Protein AF-K1Z6D5-F1 (afdb_monomer)

Organism: NCBI:txid1234023

Mean predicted aligned error: 10.54 Å

Foldseek 3Di:
DPVVVLVVLVVVLVVLVLVLQLLVQLVVVQVVVLVVLCVVLVVLVVVCVPPVNDPVSNVVSVVSVVVSVVSVVLQVVCVVVSVVLNVLSVVLSVVSVVCSVVPDDDPVVVVVSVVSVVVSVPPDHRDTDPVSSVVSSVVSVVVVVVVQVVDDPVD

Nearest PDB structures (foldseek):
  8i7o-assembly1_A3  TM=2.778E-01  e=1.137E+00  Mus musculus

pLDDT: mean 74.23, std 11.14, range [36.53, 88.06]

Secondary structure (DSSP, 8-state):
--HHHHHHHHHHHHHHHHHHHHHHHHHHHHHHHHHHHHHHHHHHHHHHHHTT--THHHHHHHHHHHHHHHHHHHHHHTHHHHHHHHHHHHHHHHHHHHHHHHT---HHHHHHHHHHHHHHHHS-PPPPPHHHHHHHHHHHHHHHHHHTTT--TT-

Solvent-accessible surface area (backbone atoms only — not comparable to full-atom values): 8483 Å² total; per-residue (Å²): 130,65,68,69,58,55,52,50,50,52,52,51,52,53,52,49,52,49,52,52,52,23,53,52,43,15,50,55,43,38,52,53,50,49,54,47,35,58,48,50,24,54,52,39,42,51,47,27,70,74,64,77,36,63,71,66,42,48,52,51,20,52,53,41,42,51,52,33,50,57,48,48,55,56,48,60,75,34,47,65,51,46,50,54,50,49,52,54,51,52,51,54,50,50,53,52,51,51,50,66,73,63,75,74,86,52,73,67,57,55,53,53,47,53,51,52,53,48,52,61,69,70,46,91,70,61,88,66,50,70,66,26,44,56,50,19,47,50,51,45,50,52,57,49,49,65,70,25,77,84,59,57,96,89,110

Radius of gyration: 21.65 Å; Cα contacts (8 Å, |Δi|>4): 80; chains: 1; bounding box: 46×20×63 Å

Sequence (155 aa):
MNTNLENLIQNRWQNLALQHKSFFKSHDLSLFIQIGLLITPILLSLWSLTYDGPKYLDFIAMCLSIFALIYFINYWKNQELYMEWWEKYLVMYKEIETAYKQRGFTTDWLLEFDVRLNILNTLKKPPFHVWAKVWADHVVRKETMYANENKPWWE

Structure (mmCIF, N/CA/C/O backbone):
data_AF-K1Z6D5-F1
#
_entry.id   AF-K1Z6D5-F1
#
loop_
_atom_site.group_PDB
_atom_site.id
_atom_site.type_symbol
_atom_site.label_atom_id
_atom_site.label_alt_id
_atom_site.label_comp_id
_atom_site.label_asym_id
_atom_site.label_entity_id
_atom_site.label_seq_id
_atom_site.pdbx_PDB_ins_code
_atom_site.Cartn_x
_atom_site.Cartn_y
_atom_site.Cartn_z
_atom_site.occupancy
_atom_site.B_iso_or_equiv
_atom_site.auth_seq_id
_atom_site.auth_comp_id
_atom_site.auth_asym_id
_atom_site.auth_atom_id
_atom_site.pdbx_PDB_model_num
ATOM 1 N N . MET A 1 1 ? -28.574 -0.176 25.879 1.00 52.31 1 MET A N 1
ATOM 2 C CA . MET A 1 1 ? -27.354 0.253 25.162 1.00 52.31 1 MET A CA 1
ATOM 3 C C . MET A 1 1 ? -27.705 1.496 24.366 1.00 52.31 1 MET A C 1
ATOM 5 O O . MET A 1 1 ? -28.803 1.550 23.831 1.00 52.31 1 MET A O 1
ATOM 9 N N . ASN A 1 2 ? -26.860 2.527 24.398 1.00 60.19 2 ASN A N 1
ATOM 10 C CA . ASN A 1 2 ? -27.147 3.812 23.761 1.00 60.19 2 ASN A CA 1
ATOM 11 C C . ASN A 1 2 ? -26.887 3.672 22.252 1.00 60.19 2 ASN A C 1
ATOM 13 O O . ASN A 1 2 ? -25.732 3.574 21.846 1.00 60.19 2 ASN A O 1
ATOM 17 N N . THR A 1 3 ? -27.942 3.615 21.437 1.00 63.12 3 THR A N 1
ATOM 18 C CA . THR A 1 3 ? -27.893 3.309 19.992 1.00 63.12 3 THR A CA 1
ATOM 19 C C . THR A 1 3 ? -26.944 4.236 19.218 1.00 63.12 3 THR A C 1
ATOM 21 O O . THR A 1 3 ? -26.325 3.835 18.237 1.00 63.12 3 THR A O 1
ATOM 24 N N . ASN A 1 4 ? -26.755 5.467 19.705 1.00 72.88 4 ASN A N 1
ATOM 25 C CA . ASN A 1 4 ? -25.808 6.429 19.137 1.00 72.88 4 ASN A CA 1
ATOM 26 C C . ASN A 1 4 ? -24.337 6.031 19.334 1.00 72.88 4 ASN A C 1
ATOM 28 O O . ASN A 1 4 ? -23.516 6.277 18.454 1.00 72.88 4 ASN A O 1
ATOM 32 N N . LEU A 1 5 ? -23.995 5.411 20.466 1.00 67.88 5 LEU A N 1
ATOM 33 C CA . LEU A 1 5 ? -22.625 4.983 20.759 1.00 67.88 5 LEU A CA 1
ATOM 34 C C . LEU A 1 5 ? -22.234 3.782 19.887 1.00 67.88 5 LEU A C 1
ATOM 36 O O . LEU A 1 5 ? -21.138 3.753 19.337 1.00 67.88 5 LEU A O 1
ATOM 40 N N . GLU A 1 6 ? -23.147 2.823 19.715 1.00 68.19 6 GLU A N 1
ATOM 41 C CA . GLU A 1 6 ? -22.934 1.664 18.837 1.00 68.19 6 GLU A CA 1
ATOM 42 C C . GLU A 1 6 ? -22.724 2.088 17.379 1.00 68.19 6 GLU A C 1
ATOM 44 O O . GLU A 1 6 ? -21.763 1.642 16.754 1.00 68.19 6 GLU A O 1
ATOM 49 N N . ASN A 1 7 ? -23.544 3.013 16.865 1.00 73.62 7 ASN A N 1
ATOM 50 C CA . ASN A 1 7 ? -23.377 3.552 15.511 1.00 73.62 7 ASN A CA 1
AT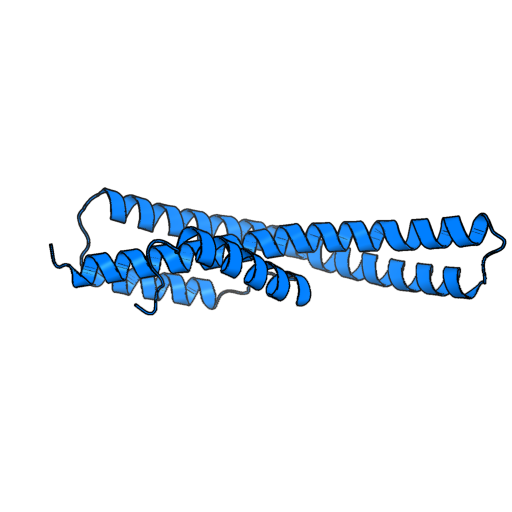OM 51 C C . ASN A 1 7 ? -22.043 4.297 15.339 1.00 73.62 7 ASN A C 1
ATOM 53 O O . ASN A 1 7 ? -21.373 4.144 14.317 1.00 73.62 7 ASN A O 1
ATOM 57 N N . LEU A 1 8 ? -21.620 5.076 16.341 1.00 70.94 8 LEU A N 1
ATOM 58 C CA . LEU A 1 8 ? -20.318 5.751 16.325 1.00 70.94 8 LEU A CA 1
ATOM 59 C C . LEU A 1 8 ? -19.162 4.745 16.262 1.00 70.94 8 LEU A C 1
ATOM 61 O O . LEU A 1 8 ? -18.263 4.900 15.435 1.00 70.94 8 LEU A O 1
ATOM 65 N N . ILE A 1 9 ? -19.200 3.691 17.081 1.00 68.44 9 ILE A N 1
ATOM 66 C CA . ILE A 1 9 ? -18.176 2.635 17.097 1.00 68.44 9 ILE A CA 1
ATOM 67 C C . ILE A 1 9 ? -18.150 1.888 15.764 1.00 68.44 9 ILE A C 1
ATOM 69 O O . ILE A 1 9 ? -17.078 1.670 15.200 1.00 68.44 9 ILE A O 1
ATOM 73 N N . GLN A 1 10 ? -19.320 1.539 15.228 1.00 71.38 10 GLN A N 1
ATOM 74 C CA . GLN A 1 10 ? -19.431 0.858 13.944 1.00 71.38 10 GLN A CA 1
ATOM 75 C C . GLN A 1 10 ? -18.838 1.704 12.809 1.00 71.38 10 GLN A C 1
ATOM 77 O O . GLN A 1 10 ? -18.032 1.197 12.028 1.00 71.38 10 GLN A O 1
ATOM 82 N N . ASN A 1 11 ? -19.144 3.003 12.766 1.00 74.38 11 ASN A N 1
ATOM 83 C CA . ASN A 1 11 ? -18.563 3.925 11.790 1.00 74.38 11 ASN A CA 1
ATOM 84 C C . ASN A 1 11 ? -17.040 4.050 11.944 1.00 74.38 11 ASN A C 1
ATOM 86 O O . ASN A 1 11 ? -16.314 4.106 10.950 1.00 74.38 11 ASN A O 1
ATOM 90 N N . ARG A 1 12 ? -16.521 4.086 13.177 1.00 70.44 12 ARG A N 1
ATOM 91 C CA . ARG A 1 12 ? -15.071 4.130 13.434 1.00 70.44 12 ARG A CA 1
ATOM 92 C C . ARG A 1 12 ? -14.373 2.850 12.980 1.00 70.44 12 ARG A C 1
ATOM 94 O O . ARG A 1 12 ? -13.347 2.930 12.305 1.00 70.44 12 ARG A O 1
ATOM 101 N N . TRP A 1 13 ? -14.954 1.692 13.275 1.00 70.69 13 TRP A N 1
ATOM 102 C CA . TRP A 1 13 ? -14.436 0.394 12.849 1.00 70.69 13 TRP A CA 1
ATOM 103 C C . TRP A 1 13 ? -14.412 0.260 11.322 1.00 70.69 13 TRP A C 1
ATOM 105 O O . TRP A 1 13 ? -13.381 -0.094 10.751 1.00 70.69 13 TRP A O 1
ATOM 115 N N . GLN A 1 14 ? -15.504 0.629 10.645 1.00 73.50 14 GLN A N 1
ATOM 116 C CA . GLN A 1 14 ? -15.584 0.612 9.182 1.00 73.50 14 GLN A CA 1
ATOM 117 C C . GLN A 1 14 ? -14.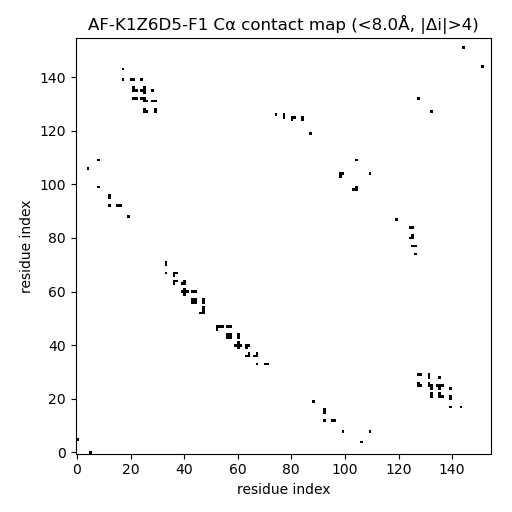569 1.563 8.534 1.00 73.50 14 GLN A C 1
ATOM 119 O O . GLN A 1 14 ? -13.900 1.191 7.570 1.00 73.50 14 GLN A O 1
ATOM 124 N N . ASN A 1 15 ? -14.392 2.766 9.087 1.00 75.00 15 ASN A N 1
ATOM 125 C CA . ASN A 1 15 ? -13.397 3.720 8.597 1.00 75.00 15 ASN A CA 1
ATOM 126 C C . ASN A 1 15 ? -11.958 3.220 8.780 1.00 75.00 15 ASN A C 1
ATOM 128 O O . ASN A 1 15 ? -11.138 3.382 7.874 1.00 75.00 15 ASN A O 1
ATOM 132 N N . LEU A 1 16 ? -11.639 2.579 9.908 1.00 72.44 16 LEU A N 1
ATOM 133 C CA . LEU A 1 16 ? -10.323 1.968 10.096 1.00 72.44 16 LEU A CA 1
ATOM 134 C C . LEU A 1 16 ? -10.110 0.809 9.111 1.00 72.44 16 LEU A C 1
ATOM 136 O O . LEU A 1 16 ? -9.056 0.728 8.481 1.00 72.44 16 LEU A O 1
ATOM 140 N N . ALA A 1 17 ? -11.117 -0.048 8.925 1.00 71.88 17 ALA A N 1
ATOM 141 C CA . ALA A 1 17 ? -11.066 -1.155 7.972 1.00 71.88 17 ALA A CA 1
ATOM 142 C C . ALA A 1 17 ? -10.842 -0.664 6.529 1.00 71.88 17 ALA A C 1
ATOM 144 O O . ALA A 1 17 ? -10.049 -1.246 5.788 1.00 71.88 17 ALA A O 1
ATOM 145 N N . LEU A 1 18 ? -11.481 0.446 6.146 1.00 76.75 18 LEU A N 1
ATOM 146 C CA . LEU A 1 18 ? -11.269 1.118 4.862 1.00 76.75 18 LEU A CA 1
ATOM 147 C C . LEU A 1 18 ? -9.825 1.599 4.689 1.00 76.75 18 LEU A C 1
ATOM 149 O O . LEU A 1 18 ? -9.199 1.314 3.666 1.00 76.75 18 LEU A O 1
ATOM 153 N N . GLN A 1 19 ? -9.287 2.306 5.685 1.00 74.88 19 GLN A N 1
ATOM 154 C CA . GLN A 1 19 ? -7.912 2.813 5.648 1.00 74.88 19 GLN A CA 1
ATOM 155 C C . GLN A 1 19 ? -6.892 1.673 5.575 1.00 74.88 19 GLN A C 1
ATOM 157 O O . GLN A 1 19 ? -5.985 1.716 4.747 1.00 74.88 19 GLN A O 1
ATOM 162 N N . HIS A 1 20 ? -7.089 0.634 6.386 1.00 78.00 20 HIS A N 1
ATOM 163 C CA . HIS A 1 20 ? -6.304 -0.596 6.377 1.00 78.00 20 HIS A CA 1
ATOM 164 C C . HIS A 1 20 ? -6.317 -1.240 4.983 1.00 78.00 20 HIS A C 1
ATOM 166 O O . HIS A 1 20 ? -5.273 -1.479 4.382 1.00 78.00 20 HIS A O 1
ATOM 172 N N . LYS A 1 21 ? -7.504 -1.468 4.411 1.00 79.50 21 LYS A N 1
ATOM 173 C CA . LYS A 1 21 ? -7.645 -2.108 3.098 1.00 79.50 21 LYS A CA 1
ATOM 174 C C . LYS A 1 21 ? -7.016 -1.281 1.973 1.00 79.50 21 LYS A C 1
ATOM 176 O O . LYS A 1 21 ? -6.361 -1.848 1.099 1.00 79.50 21 LYS A O 1
ATOM 181 N N . SER A 1 22 ? -7.175 0.043 2.002 1.00 79.56 22 SER A N 1
ATOM 182 C CA . SER A 1 22 ? -6.524 0.933 1.032 1.00 79.56 22 SER A CA 1
ATOM 183 C C . SER A 1 22 ? -5.000 0.896 1.153 1.00 79.56 22 SER A C 1
ATOM 185 O O . SER A 1 22 ? -4.307 0.800 0.138 1.00 79.56 22 SER A O 1
ATOM 187 N N . PHE A 1 23 ? -4.466 0.892 2.376 1.00 79.06 23 PHE A N 1
ATOM 188 C CA . PHE A 1 23 ? -3.030 0.786 2.625 1.00 79.06 23 PHE A CA 1
ATOM 189 C C . PHE A 1 23 ? -2.434 -0.478 1.983 1.00 79.06 23 PHE A C 1
ATOM 191 O O . PHE A 1 23 ? -1.466 -0.374 1.228 1.00 79.06 23 PHE A O 1
ATOM 198 N N . PHE A 1 24 ? -3.041 -1.652 2.194 1.00 79.00 24 PHE A N 1
ATOM 199 C CA . PHE A 1 24 ? -2.525 -2.902 1.616 1.00 79.00 24 PHE A CA 1
ATOM 200 C C . PHE A 1 24 ? -2.663 -2.963 0.113 1.00 79.00 24 PHE A C 1
ATOM 202 O O . PHE A 1 24 ? -1.712 -3.305 -0.581 1.00 79.00 24 PHE A O 1
ATOM 209 N N . LYS A 1 25 ? -3.799 -2.512 -0.413 1.00 82.19 25 LYS A N 1
ATOM 210 C CA . LYS A 1 25 ? -3.992 -2.476 -1.858 1.00 82.19 25 LYS A CA 1
ATOM 211 C C . LYS A 1 25 ? -3.026 -1.502 -2.540 1.00 82.19 25 LYS A C 1
ATOM 213 O O . LYS A 1 25 ? -2.569 -1.768 -3.647 1.00 82.19 25 LYS A O 1
ATOM 218 N N . SER A 1 26 ? -2.658 -0.412 -1.864 1.00 81.12 26 SER A N 1
ATOM 219 C CA . SER A 1 26 ? -1.615 0.518 -2.318 1.00 81.12 26 SER A CA 1
ATOM 220 C C . SER A 1 26 ? -0.230 -0.129 -2.313 1.00 81.12 26 SER A C 1
ATOM 222 O O . SER A 1 26 ? 0.568 0.126 -3.217 1.00 81.12 26 SER A O 1
ATOM 224 N N . HIS A 1 27 ? 0.066 -0.952 -1.305 1.00 82.56 27 HIS A N 1
ATOM 225 C CA . HIS A 1 27 ? 1.317 -1.699 -1.203 1.00 82.56 27 HIS A CA 1
ATOM 226 C C . HIS A 1 27 ? 1.431 -2.760 -2.308 1.00 82.56 27 HIS A C 1
ATOM 228 O O . HIS A 1 27 ? 2.406 -2.732 -3.060 1.00 82.56 27 HIS A O 1
ATOM 234 N N . ASP A 1 28 ? 0.409 -3.603 -2.480 1.00 82.44 28 ASP A N 1
ATOM 235 C CA . ASP A 1 28 ? 0.354 -4.632 -3.527 1.00 82.44 28 ASP A CA 1
ATOM 236 C C . ASP A 1 28 ? 0.510 -4.012 -4.913 1.00 82.44 28 ASP A C 1
ATOM 238 O O . ASP A 1 28 ? 1.304 -4.449 -5.744 1.00 82.44 28 ASP A O 1
ATOM 242 N N . LEU A 1 29 ? -0.209 -2.920 -5.158 1.00 83.31 29 LEU A N 1
ATOM 243 C CA . LEU A 1 29 ? -0.128 -2.215 -6.422 1.00 83.31 29 LEU A CA 1
ATOM 244 C C . LEU A 1 29 ? 1.252 -1.582 -6.653 1.00 83.31 29 LEU A C 1
ATOM 246 O O . LEU A 1 29 ? 1.736 -1.555 -7.784 1.00 83.31 29 LEU A O 1
ATOM 250 N N . SER A 1 30 ? 1.910 -1.108 -5.595 1.00 82.19 30 SER A N 1
ATOM 251 C CA . SER A 1 30 ? 3.284 -0.607 -5.689 1.00 82.19 30 SER A CA 1
ATOM 252 C C . SER A 1 30 ? 4.270 -1.722 -6.064 1.00 82.19 30 SER A C 1
ATOM 254 O O . SER A 1 30 ? 5.179 -1.463 -6.854 1.00 82.19 30 SER A O 1
ATOM 256 N N . LEU A 1 31 ? 4.066 -2.955 -5.578 1.00 81.88 31 LEU A N 1
ATOM 257 C CA . LEU A 1 31 ? 4.834 -4.133 -6.007 1.00 81.88 31 LEU A CA 1
ATOM 258 C C . LEU A 1 31 ? 4.595 -4.453 -7.484 1.00 81.88 31 LEU A C 1
ATOM 260 O O . LEU A 1 31 ? 5.552 -4.635 -8.235 1.00 81.88 31 LEU A O 1
ATOM 264 N N . PHE A 1 32 ? 3.337 -4.461 -7.933 1.00 83.62 32 PHE A N 1
ATOM 265 C CA . PHE A 1 32 ? 3.018 -4.709 -9.343 1.00 83.62 32 PHE A CA 1
ATOM 266 C C . PHE A 1 32 ? 3.647 -3.670 -10.275 1.00 83.62 32 PHE A C 1
ATOM 268 O O . PHE A 1 32 ? 4.205 -4.031 -11.311 1.00 83.62 32 PHE A O 1
ATOM 275 N N . ILE A 1 33 ? 3.612 -2.388 -9.897 1.00 82.12 33 ILE A N 1
ATOM 276 C CA . ILE A 1 33 ? 4.259 -1.316 -10.664 1.00 82.12 33 ILE A CA 1
ATOM 277 C C . ILE A 1 33 ? 5.777 -1.536 -10.730 1.00 82.12 33 ILE A C 1
ATOM 279 O O . ILE A 1 33 ? 6.362 -1.350 -11.794 1.00 82.12 33 ILE A O 1
ATOM 283 N N . GLN A 1 34 ? 6.420 -1.971 -9.643 1.00 81.06 34 GLN A N 1
ATOM 284 C CA . GLN A 1 34 ? 7.858 -2.274 -9.649 1.00 81.06 34 GLN A CA 1
ATOM 285 C C . GLN A 1 34 ? 8.212 -3.435 -10.568 1.00 81.06 34 GLN A C 1
ATOM 287 O O . GLN A 1 34 ? 9.158 -3.330 -11.343 1.00 81.06 34 GLN A O 1
ATOM 292 N N . ILE A 1 35 ? 7.435 -4.515 -10.521 1.00 84.31 35 ILE A N 1
ATOM 293 C CA . ILE A 1 35 ? 7.612 -5.652 -11.427 1.00 84.31 35 ILE A CA 1
ATOM 294 C C . ILE A 1 35 ? 7.453 -5.181 -12.879 1.00 84.31 35 ILE A C 1
ATOM 296 O O . ILE A 1 35 ? 8.290 -5.491 -13.725 1.00 84.31 35 ILE A O 1
ATOM 300 N N . GLY A 1 36 ? 6.440 -4.356 -13.161 1.00 84.69 36 GLY A N 1
ATOM 301 C CA . GLY A 1 36 ? 6.246 -3.751 -14.478 1.00 84.69 36 GLY A CA 1
ATOM 302 C C . GLY A 1 36 ? 7.436 -2.896 -14.925 1.00 84.69 36 GLY A C 1
ATOM 303 O O . GLY A 1 36 ? 7.897 -3.036 -16.058 1.00 84.69 36 GLY A O 1
ATOM 304 N N . LEU A 1 37 ? 7.978 -2.059 -14.039 1.00 84.38 37 LEU A N 1
ATOM 305 C CA . LEU A 1 37 ? 9.154 -1.223 -14.309 1.00 84.38 37 LEU A CA 1
ATOM 306 C C . LEU A 1 37 ? 10.437 -2.035 -14.527 1.00 84.38 37 LEU A C 1
ATOM 308 O O . LEU A 1 37 ? 11.317 -1.560 -15.234 1.00 84.38 37 LEU A O 1
ATOM 312 N N . LEU A 1 38 ? 10.546 -3.242 -13.966 1.00 84.94 38 LEU A N 1
ATOM 313 C CA . LEU A 1 38 ? 11.670 -4.151 -14.218 1.00 84.94 38 LEU A CA 1
ATOM 314 C C . LEU A 1 38 ? 11.524 -4.898 -15.549 1.00 84.94 38 LEU A C 1
ATOM 316 O O . LEU A 1 38 ? 12.499 -5.054 -16.278 1.00 84.94 38 LEU A O 1
ATOM 320 N N . ILE A 1 39 ? 10.312 -5.345 -15.885 1.00 88.06 39 ILE A N 1
ATOM 321 C CA . ILE A 1 39 ? 10.056 -6.145 -17.091 1.00 88.06 39 ILE A CA 1
ATOM 322 C C . ILE A 1 39 ? 10.024 -5.270 -18.353 1.00 88.06 39 ILE A C 1
ATOM 324 O O . ILE A 1 39 ? 10.535 -5.674 -19.396 1.00 88.06 39 ILE A O 1
ATOM 328 N N . THR A 1 40 ? 9.454 -4.063 -18.277 1.00 88.06 40 THR A N 1
ATOM 329 C CA . THR A 1 40 ? 9.257 -3.187 -19.450 1.00 88.06 40 THR A CA 1
ATOM 330 C C . THR A 1 40 ? 10.566 -2.850 -20.180 1.00 88.06 40 THR A C 1
ATOM 332 O O . THR A 1 40 ? 10.605 -3.018 -21.399 1.00 88.06 40 THR A O 1
ATOM 335 N N . PRO A 1 41 ? 11.658 -2.441 -19.502 1.00 88.00 41 PRO A N 1
ATOM 336 C CA . PRO A 1 41 ? 12.945 -2.214 -20.157 1.00 88.00 41 PRO A CA 1
ATOM 337 C C . PRO A 1 41 ? 13.488 -3.455 -20.860 1.00 88.00 41 PRO A C 1
ATOM 339 O O . PRO A 1 41 ? 13.968 -3.352 -21.983 1.00 88.00 41 PRO A O 1
ATOM 342 N N . ILE A 1 42 ? 13.366 -4.627 -20.229 1.00 86.69 42 ILE A N 1
ATOM 343 C CA . ILE A 1 42 ? 13.842 -5.899 -20.787 1.00 86.69 42 ILE A CA 1
ATOM 344 C C . ILE A 1 42 ? 13.099 -6.204 -22.089 1.00 86.69 42 ILE A C 1
ATOM 346 O O . ILE A 1 42 ? 13.727 -6.529 -23.093 1.00 86.69 42 ILE A O 1
ATOM 350 N N . LEU A 1 43 ? 11.772 -6.049 -22.098 1.00 88.00 43 LEU A N 1
ATOM 351 C CA . LEU A 1 43 ? 10.962 -6.251 -23.299 1.00 88.00 43 LEU A CA 1
ATOM 352 C C . LEU A 1 43 ? 11.307 -5.247 -24.404 1.00 88.00 43 LEU A C 1
ATOM 354 O O . LEU A 1 43 ? 11.404 -5.642 -25.563 1.00 88.00 43 LEU A O 1
ATOM 358 N N . LEU A 1 44 ? 11.527 -3.975 -24.059 1.00 86.94 44 LEU A N 1
ATOM 359 C CA . LEU A 1 44 ? 11.923 -2.945 -25.024 1.00 86.94 44 LEU A CA 1
ATOM 360 C C . LEU A 1 44 ? 13.295 -3.236 -25.641 1.00 86.94 44 LEU A C 1
ATOM 362 O O . LEU A 1 44 ? 13.440 -3.136 -26.857 1.00 86.94 44 LEU A O 1
ATOM 366 N N . SER A 1 45 ? 14.273 -3.651 -24.835 1.00 84.25 45 SER A N 1
ATOM 367 C CA . SER A 1 45 ? 15.598 -4.046 -25.323 1.00 84.25 45 SER A CA 1
ATOM 368 C C . SER A 1 45 ? 15.544 -5.310 -26.183 1.00 84.25 45 SER A C 1
ATOM 370 O O . SER A 1 45 ? 16.182 -5.363 -27.230 1.00 84.25 45 SER A O 1
ATOM 372 N N . LEU A 1 46 ? 14.747 -6.316 -25.803 1.00 85.25 46 LEU A N 1
ATOM 373 C CA . LEU A 1 46 ? 14.540 -7.515 -26.623 1.00 85.25 46 LEU A CA 1
ATOM 374 C C . LEU A 1 46 ? 13.875 -7.180 -27.960 1.00 85.25 46 LEU A C 1
ATOM 376 O O . LEU A 1 46 ? 14.266 -7.726 -28.990 1.00 85.25 46 LEU A O 1
ATOM 380 N N . TRP A 1 47 ? 12.893 -6.278 -27.959 1.00 85.44 47 TRP A N 1
ATOM 381 C CA . TRP A 1 47 ? 12.224 -5.828 -29.177 1.00 85.44 47 TRP A CA 1
ATOM 382 C C . TRP A 1 47 ? 13.169 -5.033 -30.087 1.00 85.44 47 TRP A C 1
ATOM 384 O O . TRP A 1 47 ? 13.206 -5.277 -31.291 1.00 85.44 47 TRP A O 1
ATOM 394 N N . SER A 1 48 ? 13.996 -4.158 -29.508 1.00 84.25 48 SER A N 1
ATOM 395 C CA . SER A 1 48 ? 15.051 -3.444 -30.235 1.00 84.25 48 SER A CA 1
ATOM 396 C C . SER A 1 48 ? 16.021 -4.416 -30.919 1.00 84.25 48 SER A C 1
ATOM 398 O O . SER A 1 48 ? 16.257 -4.323 -32.120 1.00 84.25 48 SER A O 1
ATOM 400 N N . LEU A 1 49 ? 16.494 -5.431 -30.189 1.00 82.19 49 LEU A N 1
ATOM 401 C CA . LEU A 1 49 ? 17.427 -6.438 -30.707 1.00 82.19 49 LEU A CA 1
ATOM 402 C C . LEU A 1 49 ? 16.825 -7.351 -31.783 1.00 82.19 49 LEU A C 1
ATOM 404 O O . LEU A 1 49 ? 17.539 -7.790 -32.679 1.00 82.19 49 LEU A O 1
ATOM 408 N N . THR A 1 50 ? 15.537 -7.686 -31.685 1.00 82.69 50 THR A N 1
ATOM 409 C CA . THR A 1 50 ? 14.900 -8.665 -32.587 1.00 82.69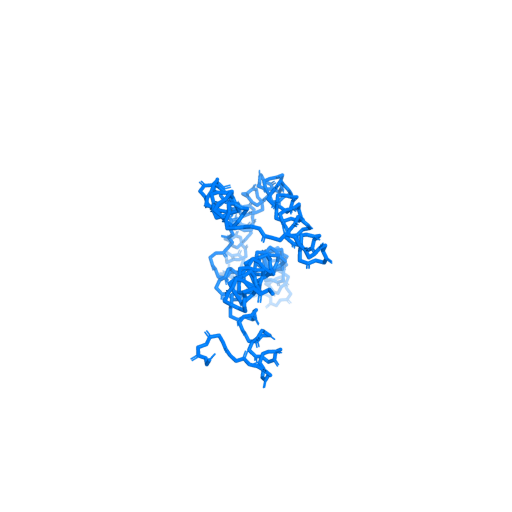 50 THR A CA 1
ATOM 410 C C . THR A 1 50 ? 14.450 -8.079 -33.920 1.00 82.69 50 THR A C 1
ATOM 412 O O . THR A 1 50 ? 14.326 -8.832 -34.883 1.00 82.69 50 THR A O 1
ATOM 415 N N . TYR A 1 51 ? 14.219 -6.768 -34.000 1.00 79.81 51 TYR A N 1
ATOM 416 C CA . TYR A 1 51 ? 13.637 -6.130 -35.186 1.00 79.81 51 TYR A CA 1
ATOM 417 C C . TYR A 1 51 ? 14.520 -5.042 -35.812 1.00 79.81 51 TYR A C 1
ATOM 419 O O . TYR A 1 51 ? 13.993 -4.220 -36.561 1.00 79.81 51 TYR A O 1
ATOM 427 N N . ASP A 1 52 ? 15.824 -4.996 -35.496 1.00 73.44 52 ASP A N 1
ATOM 428 C CA . ASP A 1 52 ? 16.673 -3.817 -35.768 1.00 73.44 52 ASP A CA 1
ATOM 429 C C . ASP A 1 52 ? 15.941 -2.531 -35.351 1.00 73.44 52 ASP A C 1
ATOM 431 O O . ASP A 1 52 ? 15.829 -1.539 -36.080 1.00 73.44 52 ASP A O 1
ATOM 435 N N . GLY A 1 53 ? 15.333 -2.606 -34.166 1.00 65.62 53 GLY A N 1
ATOM 436 C CA . GLY A 1 53 ? 14.467 -1.572 -33.655 1.00 65.62 53 GLY A CA 1
ATOM 437 C C . GLY A 1 53 ? 15.236 -0.264 -33.486 1.00 65.62 53 GLY A C 1
ATOM 438 O O . GLY A 1 53 ? 16.460 -0.228 -33.333 1.00 65.62 53 GLY A O 1
ATOM 439 N N . PRO A 1 54 ? 14.531 0.866 -33.551 1.00 74.94 54 PRO A N 1
ATOM 440 C CA . PRO A 1 54 ? 15.193 2.149 -33.525 1.00 74.94 54 PRO A CA 1
ATOM 441 C C . PRO A 1 54 ? 15.928 2.379 -32.197 1.00 74.94 54 PRO A C 1
ATOM 443 O O . PRO A 1 54 ? 15.353 2.235 -31.122 1.00 74.94 54 PRO A O 1
ATOM 446 N N . LYS A 1 55 ? 17.178 2.855 -32.284 1.00 77.12 55 LYS A N 1
ATOM 447 C CA . LYS A 1 55 ? 18.092 3.127 -31.150 1.00 77.12 55 LYS A CA 1
ATOM 448 C C . LYS A 1 55 ? 17.504 3.994 -30.026 1.00 77.12 55 LYS A C 1
ATOM 450 O O . LYS A 1 55 ? 18.017 3.989 -28.909 1.00 77.12 55 LYS A O 1
ATOM 455 N N . TYR A 1 56 ? 16.443 4.761 -30.296 1.00 80.56 56 TYR A N 1
ATOM 456 C CA . TYR A 1 56 ? 15.747 5.519 -29.253 1.00 80.56 56 TYR A CA 1
ATOM 457 C C . TYR A 1 56 ? 15.036 4.602 -28.242 1.00 80.56 56 TYR A C 1
ATOM 459 O O . TYR A 1 56 ? 14.868 5.000 -27.093 1.00 80.56 56 TYR A O 1
ATOM 467 N N . LEU A 1 57 ? 14.645 3.381 -28.627 1.00 79.75 57 LEU A N 1
ATOM 468 C CA . LEU A 1 57 ? 14.037 2.397 -27.726 1.00 79.75 57 LEU A CA 1
ATOM 469 C C . LEU A 1 57 ? 15.031 1.906 -26.678 1.00 79.75 57 LEU A C 1
ATOM 471 O O . LEU A 1 57 ? 14.660 1.789 -25.514 1.00 79.75 57 LEU A O 1
ATOM 475 N N . ASP A 1 58 ? 16.293 1.706 -27.059 1.00 80.19 58 ASP A N 1
ATOM 476 C CA . ASP A 1 58 ? 17.361 1.337 -26.124 1.00 80.19 58 ASP A CA 1
ATOM 477 C C . ASP A 1 58 ? 17.634 2.459 -25.120 1.00 80.19 58 ASP A C 1
ATOM 479 O O . ASP A 1 58 ? 17.808 2.211 -23.926 1.00 80.19 58 ASP A O 1
ATOM 483 N N . PHE A 1 59 ? 17.597 3.713 -25.581 1.00 83.88 59 PHE A N 1
ATOM 484 C CA . PHE A 1 59 ? 17.698 4.874 -24.700 1.00 83.88 59 PHE A CA 1
ATOM 485 C C . PHE A 1 59 ? 16.520 4.947 -23.714 1.00 83.88 59 PHE A C 1
ATOM 487 O O . PHE A 1 59 ? 16.728 5.141 -22.516 1.00 83.88 59 PHE A O 1
ATOM 494 N N . ILE A 1 60 ? 15.287 4.724 -24.186 1.00 85.69 60 ILE A N 1
ATOM 495 C CA . ILE A 1 60 ? 14.092 4.673 -23.327 1.00 85.69 60 ILE A CA 1
ATOM 496 C C . ILE A 1 60 ? 14.200 3.525 -22.312 1.00 85.69 60 ILE A C 1
ATOM 498 O O . ILE A 1 60 ? 13.930 3.734 -21.127 1.00 85.69 60 ILE A O 1
ATOM 502 N N . ALA A 1 61 ? 14.632 2.336 -22.739 1.00 87.00 61 ALA A N 1
ATOM 503 C CA . ALA A 1 61 ? 14.833 1.181 -21.869 1.00 87.00 61 ALA A CA 1
ATOM 504 C C . ALA A 1 61 ? 15.885 1.467 -20.785 1.00 87.00 61 ALA A C 1
ATOM 506 O O . ALA A 1 61 ? 15.661 1.175 -19.608 1.00 87.00 61 ALA A O 1
ATOM 507 N N . MET A 1 62 ? 16.996 2.115 -21.143 1.00 86.06 62 MET A N 1
ATOM 508 C CA . MET A 1 62 ? 18.016 2.543 -20.186 1.00 86.06 62 MET A CA 1
ATOM 509 C C . MET A 1 62 ? 17.439 3.517 -19.148 1.00 86.06 62 MET A C 1
ATOM 511 O O . MET A 1 62 ? 17.609 3.302 -17.946 1.00 86.06 62 MET A O 1
ATOM 515 N N . CYS A 1 63 ? 16.710 4.553 -19.580 1.00 87.44 63 CYS A N 1
ATOM 516 C CA . CYS A 1 63 ? 16.073 5.502 -18.665 1.00 87.44 63 CYS A CA 1
ATOM 517 C C . CYS A 1 63 ? 15.090 4.804 -17.714 1.00 87.44 63 CYS A C 1
ATOM 519 O O . CYS A 1 63 ? 15.149 5.021 -16.503 1.00 87.44 63 CYS A O 1
ATOM 521 N N . LEU A 1 64 ? 14.219 3.936 -18.238 1.00 86.25 64 LEU A N 1
ATOM 522 C CA . LEU A 1 64 ? 13.263 3.178 -17.427 1.00 86.25 64 LEU A CA 1
ATOM 523 C C . LEU A 1 64 ? 13.963 2.239 -16.435 1.00 86.25 64 LEU A C 1
ATOM 525 O O . LEU A 1 64 ? 13.500 2.116 -15.306 1.00 86.25 64 LEU A O 1
ATOM 529 N N . SER A 1 65 ? 15.103 1.650 -16.805 1.00 87.19 65 SER A N 1
ATOM 530 C CA . SER A 1 65 ? 15.903 0.805 -15.905 1.00 87.19 65 SER A CA 1
ATOM 531 C C . SER A 1 65 ? 16.499 1.602 -14.741 1.00 87.19 65 SER A C 1
ATOM 533 O O . SER A 1 65 ? 16.470 1.144 -13.599 1.00 87.19 65 SER A O 1
ATOM 535 N N . ILE A 1 66 ? 16.994 2.819 -15.000 1.00 86.88 66 ILE A N 1
ATOM 536 C CA . ILE A 1 66 ? 17.498 3.722 -13.951 1.00 86.88 66 ILE A CA 1
ATOM 537 C C . ILE A 1 66 ? 16.363 4.110 -12.998 1.00 86.88 66 ILE A C 1
ATOM 539 O O . ILE A 1 66 ? 16.532 4.047 -11.778 1.00 86.88 66 ILE A O 1
ATOM 543 N N . PHE A 1 67 ? 15.189 4.458 -13.534 1.00 82.62 67 PHE A N 1
ATOM 544 C CA . PHE A 1 67 ? 14.014 4.730 -12.707 1.00 82.62 67 PHE A CA 1
ATOM 545 C C . PHE A 1 67 ? 13.620 3.508 -11.873 1.00 82.62 67 PHE A C 1
ATOM 547 O O . PHE A 1 67 ? 13.428 3.648 -10.666 1.00 82.62 67 PHE A O 1
ATOM 554 N N . ALA A 1 68 ? 13.563 2.317 -12.473 1.00 84.75 68 ALA A N 1
ATOM 555 C CA . ALA A 1 68 ? 13.255 1.077 -11.768 1.00 84.75 68 ALA A CA 1
ATOM 556 C C . ALA A 1 68 ? 14.218 0.835 -10.594 1.00 84.75 68 ALA A C 1
ATOM 558 O O . ALA A 1 68 ? 13.769 0.525 -9.493 1.00 84.75 68 ALA A O 1
ATOM 559 N N . LEU A 1 69 ? 15.522 1.062 -10.790 1.00 84.25 69 LEU A N 1
ATOM 560 C CA . LEU A 1 69 ? 16.540 0.899 -9.751 1.00 84.25 69 LEU A CA 1
ATOM 561 C C . LEU A 1 69 ? 16.365 1.897 -8.593 1.00 84.25 69 LEU A C 1
ATOM 563 O O . LEU A 1 69 ? 16.362 1.500 -7.428 1.00 84.25 69 LEU A O 1
ATOM 567 N N . ILE A 1 70 ? 16.186 3.186 -8.900 1.00 83.62 70 ILE A N 1
ATOM 568 C CA . ILE A 1 70 ? 15.964 4.233 -7.886 1.00 83.62 70 ILE A CA 1
ATOM 569 C C . ILE A 1 70 ? 14.714 3.911 -7.058 1.00 83.62 70 ILE A C 1
ATOM 571 O O . ILE A 1 70 ? 14.716 4.044 -5.830 1.00 83.62 70 ILE A O 1
ATOM 575 N N . TYR A 1 71 ? 13.648 3.463 -7.720 1.00 76.69 71 TYR A N 1
ATOM 576 C CA . TYR A 1 71 ? 12.413 3.072 -7.051 1.00 76.69 71 TYR A CA 1
ATOM 577 C C . TYR A 1 71 ? 12.575 1.811 -6.208 1.00 76.69 71 TYR A C 1
ATOM 579 O O . TYR A 1 71 ? 12.090 1.791 -5.079 1.00 76.69 71 TYR A O 1
ATOM 587 N N . PHE A 1 72 ? 13.282 0.798 -6.708 1.00 80.56 72 PHE A N 1
ATOM 588 C CA . PHE A 1 72 ? 13.562 -0.428 -5.968 1.00 80.56 72 PHE A CA 1
ATOM 589 C C . PHE A 1 72 ? 14.324 -0.136 -4.671 1.00 80.56 72 PHE A C 1
ATOM 591 O O . PHE A 1 72 ? 13.904 -0.573 -3.602 1.00 80.56 72 PHE A O 1
ATOM 598 N N . ILE A 1 73 ? 15.381 0.682 -4.734 1.00 81.62 73 ILE A N 1
ATOM 599 C CA . ILE A 1 73 ? 16.164 1.082 -3.554 1.00 81.62 73 ILE A CA 1
ATOM 600 C C . ILE A 1 73 ? 15.283 1.824 -2.543 1.00 81.62 73 ILE A C 1
ATOM 602 O O . ILE A 1 73 ? 15.302 1.513 -1.350 1.00 81.62 73 ILE A O 1
ATOM 606 N N . ASN A 1 74 ? 14.490 2.792 -3.011 1.00 76.00 74 ASN A N 1
ATOM 607 C CA . ASN A 1 74 ? 13.599 3.551 -2.139 1.00 76.00 74 ASN A CA 1
ATOM 608 C C . ASN A 1 74 ? 12.531 2.664 -1.500 1.00 76.00 74 ASN 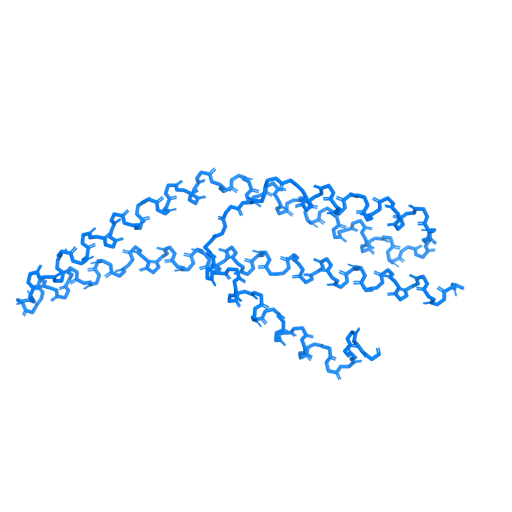A C 1
ATOM 610 O O . ASN A 1 74 ? 12.258 2.801 -0.313 1.00 76.00 74 ASN A O 1
ATOM 614 N N . TYR A 1 75 ? 11.924 1.753 -2.250 1.00 75.88 75 TYR A N 1
ATOM 615 C CA . TYR A 1 75 ? 10.891 0.881 -1.714 1.00 75.88 75 TYR A CA 1
ATOM 616 C C . TYR A 1 75 ? 11.454 -0.156 -0.740 1.00 75.88 75 TYR A C 1
ATOM 618 O O . TYR A 1 75 ? 10.916 -0.306 0.356 1.00 75.88 75 TYR A O 1
ATOM 626 N N . TRP A 1 76 ? 12.568 -0.803 -1.091 1.00 75.75 76 TRP A N 1
ATOM 627 C CA . TRP A 1 76 ? 13.232 -1.792 -0.242 1.00 75.75 76 TRP A CA 1
ATOM 628 C C . TRP A 1 76 ? 13.651 -1.196 1.103 1.00 75.75 76 TRP A C 1
ATOM 630 O O . TRP A 1 76 ? 13.367 -1.767 2.150 1.00 75.75 76 TRP A O 1
ATOM 640 N N . LYS A 1 77 ? 14.216 0.019 1.097 1.00 79.31 77 LYS A N 1
ATOM 641 C CA . LYS A 1 77 ? 14.575 0.752 2.322 1.00 79.31 77 LYS A CA 1
ATOM 642 C C . LYS A 1 77 ? 13.384 0.997 3.259 1.00 79.31 77 LYS A C 1
ATOM 644 O O . LYS A 1 77 ? 13.581 1.234 4.445 1.00 79.31 77 LYS A O 1
ATOM 649 N N . ASN A 1 78 ? 12.161 0.974 2.735 1.00 77.06 78 ASN A N 1
ATOM 650 C CA . ASN A 1 78 ? 10.945 1.223 3.502 1.00 77.06 78 ASN A CA 1
ATOM 651 C C . ASN A 1 78 ? 10.145 -0.056 3.813 1.00 77.06 78 ASN A C 1
ATOM 653 O O . ASN A 1 78 ? 9.101 0.061 4.446 1.00 77.06 78 ASN A O 1
ATOM 657 N N . GLN A 1 79 ? 10.601 -1.254 3.416 1.00 75.25 79 GLN A N 1
ATOM 658 C CA . GLN A 1 79 ? 9.919 -2.534 3.695 1.00 75.25 79 GLN A CA 1
ATOM 659 C C . GLN A 1 79 ? 9.671 -2.754 5.194 1.00 75.25 79 GLN A C 1
ATOM 661 O O . GLN A 1 79 ? 8.552 -3.066 5.592 1.00 75.25 79 GLN A O 1
ATOM 666 N N . GLU A 1 80 ? 10.671 -2.500 6.039 1.00 79.19 80 GLU A N 1
ATOM 667 C CA . GLU A 1 80 ? 10.518 -2.599 7.499 1.00 79.19 80 GLU A CA 1
ATOM 668 C C . GLU A 1 80 ? 9.453 -1.631 8.026 1.00 79.19 80 GLU A C 1
ATOM 670 O O . GLU A 1 80 ? 8.612 -2.008 8.837 1.00 79.19 80 GLU A O 1
ATOM 675 N N . LEU A 1 81 ? 9.416 -0.407 7.490 1.00 79.94 81 LEU A N 1
ATOM 676 C CA . LEU A 1 81 ? 8.405 0.587 7.845 1.00 79.94 81 LEU A CA 1
ATOM 677 C C . LEU A 1 81 ? 7.000 0.150 7.396 1.00 79.94 81 LEU A C 1
ATOM 679 O O . LEU A 1 81 ? 6.028 0.421 8.097 1.00 79.94 81 LEU A O 1
ATOM 683 N N . TYR A 1 82 ? 6.872 -0.542 6.258 1.00 76.25 82 TYR A N 1
ATOM 684 C CA . TYR A 1 82 ? 5.605 -1.147 5.831 1.00 76.25 82 TYR A CA 1
ATOM 685 C C . TYR A 1 82 ? 5.136 -2.233 6.803 1.00 76.25 82 TYR A C 1
ATOM 687 O O . TYR A 1 82 ? 3.957 -2.243 7.157 1.00 76.25 82 TYR A O 1
ATOM 695 N N . MET A 1 83 ? 6.039 -3.104 7.256 1.00 79.19 83 MET A N 1
ATOM 696 C CA . MET A 1 83 ? 5.725 -4.173 8.210 1.00 79.19 83 MET A CA 1
ATOM 697 C C . MET A 1 83 ? 5.360 -3.625 9.594 1.00 79.19 83 MET A C 1
ATOM 699 O O . MET A 1 83 ? 4.358 -4.034 10.174 1.00 79.19 83 MET A O 1
ATOM 703 N N . GLU A 1 84 ? 6.097 -2.631 10.091 1.00 82.94 84 GLU A N 1
ATOM 704 C CA . GLU A 1 84 ? 5.782 -1.972 11.363 1.00 82.94 84 GLU A CA 1
ATOM 705 C C . GLU A 1 84 ? 4.393 -1.310 11.316 1.00 82.94 84 GLU A C 1
ATOM 707 O O . GLU A 1 84 ? 3.598 -1.400 12.255 1.00 82.94 84 GLU A O 1
ATOM 712 N N . TRP A 1 85 ? 4.064 -0.664 10.196 1.00 79.00 85 TRP A N 1
ATOM 713 C CA . TRP A 1 85 ? 2.738 -0.092 9.980 1.00 79.00 85 TRP A CA 1
ATOM 714 C C . TRP A 1 85 ? 1.642 -1.153 9.844 1.00 79.00 85 TRP A C 1
ATOM 716 O O . TRP A 1 85 ? 0.547 -0.944 10.373 1.00 79.00 85 TRP A O 1
ATOM 726 N N . TRP A 1 86 ? 1.927 -2.280 9.180 1.00 78.06 86 TRP A N 1
ATOM 727 C CA . TRP A 1 86 ? 1.028 -3.437 9.103 1.00 78.06 86 TRP A CA 1
ATOM 728 C C . TRP A 1 86 ? 0.652 -3.913 10.509 1.00 78.06 86 TRP A C 1
ATOM 730 O O . TRP A 1 86 ? -0.531 -4.027 10.834 1.00 78.06 86 TRP A O 1
ATOM 740 N N . GLU A 1 87 ? 1.651 -4.144 11.362 1.00 82.25 87 GLU A N 1
ATOM 741 C CA . GLU A 1 87 ? 1.441 -4.653 12.717 1.00 82.25 87 GLU A CA 1
ATOM 742 C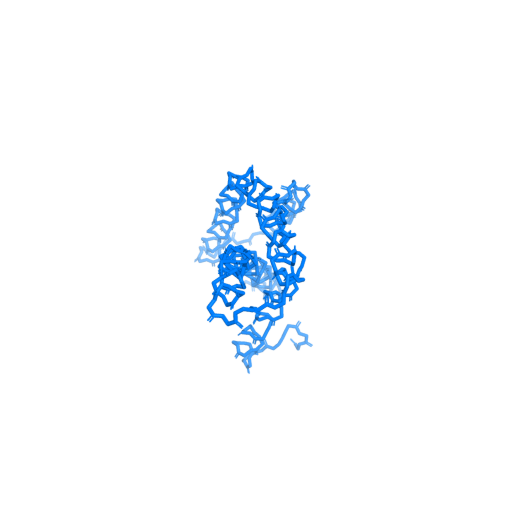 C . GLU A 1 87 ? 0.609 -3.693 13.565 1.00 82.25 87 GLU A C 1
ATOM 744 O O . GLU A 1 87 ? -0.363 -4.114 14.194 1.00 82.25 87 GLU A O 1
ATOM 749 N N . LYS A 1 88 ? 0.916 -2.390 13.525 1.00 80.69 88 LYS A N 1
ATOM 750 C CA . LYS A 1 88 ? 0.161 -1.375 14.278 1.00 80.69 88 LYS A CA 1
ATOM 751 C C . LYS A 1 88 ? -1.310 -1.313 13.859 1.00 80.69 88 LYS A C 1
ATOM 753 O O . LYS A 1 88 ? -2.187 -1.239 14.720 1.00 80.69 88 LYS A O 1
ATOM 758 N N . TYR A 1 89 ? -1.595 -1.382 12.557 1.00 76.38 89 TYR A N 1
ATOM 759 C CA . TYR A 1 89 ? -2.969 -1.417 12.048 1.00 76.38 89 TYR A CA 1
ATOM 760 C C . TYR A 1 89 ? -3.707 -2.700 12.450 1.00 76.38 89 TYR A C 1
ATOM 762 O O . TYR A 1 89 ? -4.878 -2.638 12.826 1.00 76.38 89 TYR A O 1
ATOM 770 N N . LEU A 1 90 ? -3.032 -3.850 12.402 1.00 79.56 90 LEU A N 1
ATOM 771 C CA . LEU A 1 90 ? -3.618 -5.145 12.742 1.00 79.56 90 LEU A CA 1
ATOM 772 C C . LEU A 1 90 ? -3.925 -5.269 14.240 1.00 79.56 90 LEU A C 1
ATOM 774 O O . LEU A 1 90 ? -4.979 -5.790 14.606 1.00 79.56 90 LEU A O 1
ATOM 778 N N . VAL A 1 91 ? -3.040 -4.762 15.104 1.00 82.50 91 VAL A N 1
ATOM 779 C CA . VAL A 1 91 ? -3.285 -4.673 16.552 1.00 82.50 91 VAL A CA 1
ATOM 780 C C . VAL A 1 91 ? -4.496 -3.783 16.822 1.00 82.50 91 VAL A C 1
ATOM 782 O O . VAL A 1 91 ? -5.447 -4.231 17.458 1.00 82.50 91 VAL A O 1
ATOM 785 N N . MET A 1 92 ? -4.516 -2.573 16.255 1.00 77.12 92 MET A N 1
ATOM 786 C CA . MET A 1 92 ? -5.618 -1.628 16.443 1.00 77.12 92 MET A CA 1
ATOM 787 C C . MET A 1 92 ? -6.957 -2.194 15.947 1.00 77.12 92 MET A C 1
ATOM 789 O O . MET A 1 92 ? -7.973 -2.072 16.626 1.00 77.12 92 MET A O 1
ATOM 793 N N . TYR A 1 93 ? -6.970 -2.870 14.796 1.00 74.44 93 TYR A N 1
ATOM 794 C CA . TYR A 1 93 ? -8.170 -3.527 14.280 1.00 74.44 93 TYR A CA 1
ATOM 795 C C . TYR A 1 93 ? -8.688 -4.617 15.233 1.00 74.44 93 TYR A C 1
ATOM 797 O O . TYR A 1 93 ? -9.882 -4.648 15.535 1.00 74.44 93 TYR A O 1
ATOM 805 N N . LYS A 1 94 ? -7.799 -5.479 15.749 1.00 79.81 94 LYS A N 1
ATOM 806 C CA . LYS A 1 94 ? -8.157 -6.545 16.701 1.00 79.81 94 LYS A CA 1
ATOM 807 C C . LYS A 1 94 ? -8.682 -6.000 18.027 1.00 79.81 94 LYS A C 1
ATOM 809 O O . LYS A 1 94 ? -9.607 -6.587 18.589 1.00 79.81 94 LYS A O 1
ATOM 814 N N . GLU A 1 95 ? -8.118 -4.901 18.523 1.00 75.44 95 GLU A N 1
ATOM 815 C CA . GLU A 1 95 ? -8.586 -4.236 19.745 1.00 75.44 95 GLU A CA 1
ATOM 816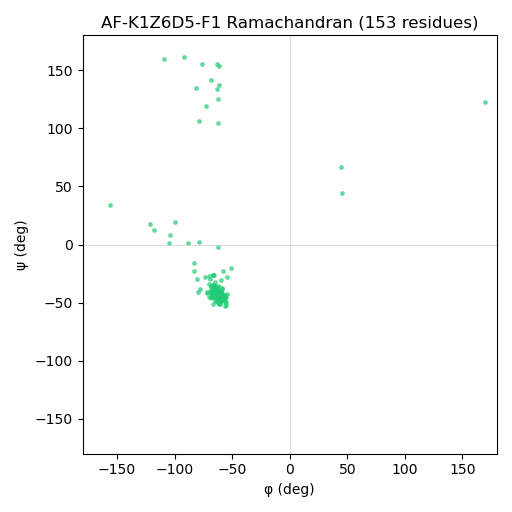 C C . GLU A 1 95 ? -10.033 -3.749 19.584 1.00 75.44 95 GLU A C 1
ATOM 818 O O . GLU A 1 95 ? -10.878 -4.064 20.422 1.00 75.44 95 GLU A O 1
ATOM 823 N N . ILE A 1 96 ? -10.354 -3.074 18.472 1.00 70.12 96 ILE A N 1
ATOM 824 C CA . ILE A 1 96 ? -11.727 -2.619 18.188 1.00 70.12 96 ILE A CA 1
ATOM 825 C C . ILE A 1 96 ? -12.674 -3.802 17.997 1.00 70.12 96 ILE A C 1
ATOM 827 O O . ILE A 1 96 ? -13.788 -3.780 18.511 1.00 70.12 96 ILE A O 1
ATOM 831 N N . GLU A 1 97 ? -12.257 -4.834 17.259 1.00 73.50 97 GLU A N 1
ATOM 832 C CA . GLU A 1 97 ? -13.091 -6.010 17.001 1.00 73.50 97 GLU A CA 1
ATOM 833 C C . GLU A 1 97 ? -13.422 -6.759 18.300 1.00 73.50 97 GLU A C 1
ATOM 835 O O . GLU A 1 97 ? -14.571 -7.145 18.529 1.00 73.50 97 GLU A O 1
ATOM 840 N N . THR A 1 98 ? -12.426 -6.942 19.169 1.00 73.25 98 THR A N 1
ATOM 841 C CA . THR A 1 98 ? -12.598 -7.584 20.478 1.00 73.25 98 THR A CA 1
ATOM 842 C C . THR A 1 98 ? -13.540 -6.768 21.346 1.00 73.25 98 THR A C 1
ATOM 844 O O . THR A 1 98 ? -14.494 -7.317 21.898 1.00 73.25 98 THR A O 1
ATOM 847 N N . ALA A 1 99 ? -13.327 -5.453 21.403 1.00 66.44 99 ALA A N 1
ATOM 848 C CA . ALA A 1 99 ? -14.197 -4.562 22.143 1.00 66.44 99 ALA A CA 1
ATOM 849 C C . ALA A 1 99 ? -15.637 -4.626 21.588 1.00 66.44 99 ALA A C 1
ATOM 851 O O . ALA A 1 99 ? -16.578 -4.787 22.369 1.00 66.44 99 ALA A O 1
ATOM 852 N N . TYR A 1 100 ? -15.814 -4.621 20.252 1.00 63.66 100 TYR A N 1
ATOM 853 C CA . TYR A 1 100 ? -17.115 -4.721 19.564 1.00 63.66 100 TYR A CA 1
ATOM 854 C C . TYR A 1 100 ? -17.872 -5.976 19.995 1.00 63.66 100 TYR A C 1
ATOM 856 O O . TYR A 1 100 ? -19.049 -5.922 20.353 1.00 63.66 100 TYR A O 1
ATOM 864 N N . LYS A 1 101 ? -17.164 -7.107 20.037 1.00 70.31 101 LYS A N 1
ATOM 865 C CA . LYS A 1 101 ? -17.718 -8.414 20.402 1.00 70.31 101 LYS A CA 1
ATOM 866 C C . LYS A 1 101 ? -18.016 -8.563 21.899 1.00 70.31 101 LYS A C 1
ATOM 868 O O . LYS A 1 101 ? -18.925 -9.312 22.245 1.00 70.31 101 LYS A O 1
ATOM 873 N N . GLN A 1 102 ? -17.298 -7.867 22.783 1.00 67.44 102 GLN A N 1
ATOM 874 C CA . GLN A 1 102 ? -17.405 -8.051 24.240 1.00 67.44 102 GLN A CA 1
ATOM 875 C C . GLN A 1 102 ? -18.483 -7.193 24.938 1.00 67.44 102 GLN A C 1
ATOM 877 O O . GLN A 1 102 ? -18.656 -7.332 26.143 1.00 67.44 102 GLN A O 1
ATOM 882 N N . ARG A 1 103 ? -19.260 -6.368 24.211 1.00 55.44 103 ARG A N 1
ATOM 883 C CA . ARG A 1 103 ? -20.374 -5.537 24.740 1.00 55.44 103 ARG A CA 1
ATOM 884 C C . ARG A 1 103 ? -20.024 -4.797 26.051 1.00 55.44 103 ARG A C 1
ATOM 886 O O . ARG A 1 103 ? -20.621 -5.053 27.093 1.00 55.44 103 ARG A O 1
ATOM 893 N N . GLY A 1 104 ? -19.092 -3.843 25.991 1.00 57.19 104 GLY A N 1
ATOM 894 C CA . GLY A 1 104 ? -18.655 -3.095 27.183 1.00 57.19 104 GLY A CA 1
ATOM 895 C C . GLY A 1 104 ? -18.048 -1.716 26.921 1.00 57.19 104 GLY A C 1
ATOM 896 O O . GLY A 1 104 ? -17.130 -1.321 27.630 1.00 57.19 104 GLY A O 1
ATOM 897 N N . PHE A 1 105 ? -18.508 -0.983 25.905 1.00 64.38 105 PHE A N 1
ATOM 898 C CA . PHE A 1 105 ? -17.904 0.313 25.575 1.00 64.38 105 PHE A CA 1
ATOM 899 C C . PHE A 1 105 ? -18.401 1.459 26.441 1.00 64.38 105 PHE A C 1
ATOM 901 O O . PHE A 1 105 ? -19.606 1.674 26.592 1.00 64.38 105 PHE A O 1
ATOM 908 N N . THR A 1 106 ? -17.444 2.260 26.895 1.00 67.75 106 THR A N 1
ATOM 909 C CA . THR A 1 106 ? -17.649 3.584 27.475 1.00 67.75 106 THR A CA 1
ATOM 910 C C . THR A 1 106 ? -17.141 4.659 26.515 1.00 67.75 106 THR A C 1
ATOM 912 O O . THR A 1 106 ? -16.331 4.404 25.621 1.00 67.75 106 THR A O 1
ATOM 915 N N . THR A 1 107 ? -17.619 5.887 26.694 1.00 72.62 107 THR A N 1
ATOM 916 C CA . THR A 1 107 ? -17.191 7.056 25.914 1.00 72.62 107 THR A CA 1
ATOM 917 C C . THR A 1 107 ? -15.687 7.328 26.048 1.00 72.62 107 THR A C 1
ATOM 919 O O . THR A 1 107 ? -15.058 7.786 25.098 1.00 72.62 107 THR A O 1
ATOM 922 N N . ASP A 1 108 ? -15.095 6.987 27.195 1.00 74.25 108 ASP A N 1
ATOM 923 C CA . ASP A 1 108 ? -13.663 7.166 27.469 1.00 74.25 108 ASP A CA 1
ATOM 924 C C . ASP A 1 108 ? -12.791 6.304 26.551 1.00 74.25 108 ASP A C 1
ATOM 926 O O . ASP A 1 108 ? -11.758 6.751 26.058 1.00 74.25 108 ASP A O 1
ATOM 930 N N . TRP A 1 109 ? -13.254 5.092 26.240 1.00 71.12 109 TRP A N 1
ATOM 931 C CA . TRP A 1 109 ? -12.548 4.183 25.342 1.00 71.12 109 TRP A CA 1
ATOM 932 C C . TRP A 1 109 ? -12.537 4.702 23.898 1.00 71.12 109 TRP A C 1
ATOM 934 O O . TRP A 1 109 ? -11.535 4.589 23.197 1.00 71.12 109 TRP A O 1
ATOM 944 N N . LEU A 1 110 ? -13.633 5.333 23.457 1.00 69.62 110 LEU A N 1
ATOM 945 C CA . LEU A 1 110 ? -13.710 6.002 22.151 1.00 69.62 110 LEU A CA 1
ATOM 946 C C . LEU A 1 110 ? -12.740 7.187 22.051 1.00 69.62 110 LEU A C 1
ATOM 948 O O . LEU A 1 110 ? -12.111 7.373 21.010 1.00 69.62 110 LEU A O 1
ATOM 952 N N . LEU A 1 111 ? -12.601 7.970 23.122 1.00 74.69 111 LEU A N 1
ATOM 953 C CA . LEU A 1 111 ? -11.648 9.081 23.175 1.00 74.69 111 LEU A CA 1
ATOM 954 C C . LEU A 1 111 ? -10.203 8.581 23.123 1.00 74.69 111 LEU A C 1
ATOM 956 O O . LEU A 1 111 ? -9.399 9.101 22.351 1.00 74.69 111 LEU A O 1
ATOM 960 N N . GLU A 1 112 ? -9.878 7.547 23.897 1.00 76.31 112 GLU A N 1
ATOM 961 C CA . GLU A 1 112 ? -8.549 6.936 23.873 1.00 76.31 112 GLU A CA 1
ATOM 962 C C . GLU A 1 112 ? -8.223 6.353 22.489 1.00 76.31 112 GLU A C 1
ATOM 964 O O . GLU A 1 112 ? -7.114 6.522 21.973 1.00 76.31 112 GLU A O 1
ATOM 969 N N . PHE A 1 113 ? -9.211 5.730 21.848 1.00 74.31 113 PHE A N 1
ATOM 970 C CA . PHE A 1 113 ? -9.092 5.223 20.491 1.00 74.31 113 PHE A CA 1
ATOM 971 C C . PHE A 1 113 ? -8.806 6.333 19.469 1.00 74.31 113 PHE A C 1
ATOM 973 O O . PHE A 1 113 ? -7.861 6.212 18.687 1.00 74.31 113 PHE A O 1
ATOM 980 N N . ASP A 1 114 ? -9.569 7.430 19.492 1.00 74.56 114 ASP A N 1
ATOM 981 C CA . ASP A 1 114 ? -9.365 8.564 18.583 1.00 74.56 114 ASP A CA 1
ATOM 982 C C . ASP A 1 114 ? -7.970 9.190 18.783 1.00 74.56 114 ASP A C 1
ATOM 984 O O . ASP A 1 114 ? -7.302 9.541 17.806 1.00 74.56 114 ASP A O 1
ATOM 988 N N . VAL A 1 115 ? -7.470 9.249 20.023 1.00 80.12 115 VAL A N 1
ATOM 989 C CA . VAL A 1 115 ? -6.097 9.691 20.321 1.00 80.12 115 VAL A CA 1
ATOM 990 C C . VAL A 1 115 ? -5.066 8.743 19.704 1.00 80.12 115 VAL A C 1
ATOM 992 O O . VAL A 1 115 ? -4.162 9.200 19.000 1.00 80.12 115 VAL A O 1
ATOM 995 N N . ARG A 1 116 ? -5.202 7.426 19.902 1.00 73.75 116 ARG A N 1
ATOM 996 C CA . ARG A 1 116 ? -4.280 6.425 19.335 1.00 73.75 116 ARG A CA 1
ATOM 997 C C . ARG A 1 116 ? -4.294 6.435 17.806 1.00 73.75 116 ARG A C 1
ATOM 999 O O . ARG A 1 116 ? -3.236 6.357 17.187 1.00 73.75 116 ARG A O 1
ATOM 1006 N N . LEU A 1 117 ? -5.466 6.576 17.191 1.00 74.44 117 LEU A N 1
ATOM 1007 C CA . LEU A 1 117 ? -5.625 6.659 15.739 1.00 74.44 117 LEU A CA 1
ATOM 1008 C C . LEU A 1 117 ? -5.011 7.943 15.172 1.00 74.44 117 LEU A C 1
ATOM 1010 O O . LEU A 1 117 ? -4.428 7.927 14.085 1.00 74.44 117 LEU A O 1
ATOM 1014 N N . ASN A 1 118 ? -5.102 9.051 15.907 1.00 76.50 118 ASN A N 1
ATOM 1015 C CA . ASN A 1 118 ? -4.460 10.301 15.525 1.00 76.50 118 ASN A CA 1
ATOM 1016 C C . ASN A 1 118 ? -2.930 10.192 15.617 1.00 76.50 118 ASN A C 1
ATOM 1018 O O . ASN A 1 118 ? -2.236 10.518 14.656 1.00 76.50 118 ASN A O 1
ATOM 1022 N N . ILE A 1 119 ? -2.409 9.619 16.710 1.00 78.06 119 ILE A N 1
ATOM 1023 C CA . ILE A 1 119 ? -0.976 9.319 16.864 1.00 78.06 119 ILE A CA 1
ATOM 1024 C C . ILE A 1 119 ? -0.499 8.458 15.694 1.00 78.06 119 ILE A C 1
ATOM 1026 O O . ILE A 1 119 ? 0.470 8.809 15.020 1.00 78.06 119 ILE A O 1
ATOM 1030 N N . LEU A 1 120 ? -1.225 7.380 15.393 1.00 72.12 120 LEU A N 1
ATOM 1031 C CA . LEU A 1 120 ? -0.895 6.479 14.297 1.00 72.12 120 LEU A CA 1
ATOM 1032 C C . LEU A 1 120 ? -0.881 7.229 12.960 1.00 72.12 120 LEU A C 1
ATOM 1034 O O . LEU A 1 120 ? 0.080 7.108 12.215 1.00 72.12 120 LEU A O 1
ATOM 1038 N N . ASN A 1 121 ? -1.855 8.103 12.693 1.00 68.06 121 ASN 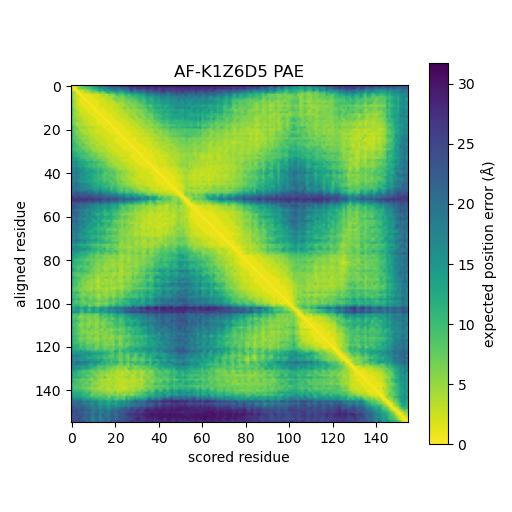A N 1
ATOM 1039 C CA . ASN A 1 121 ? -1.881 8.924 11.481 1.00 68.06 121 ASN A CA 1
ATOM 1040 C C . ASN A 1 121 ? -0.771 9.982 11.381 1.00 68.06 121 ASN A C 1
ATOM 1042 O O . ASN A 1 121 ? -0.411 10.341 10.257 1.00 68.06 121 ASN A O 1
ATOM 1046 N N . THR A 1 122 ? -0.242 10.460 12.510 1.00 69.69 122 THR A N 1
ATOM 1047 C CA . THR A 1 122 ? 0.883 11.414 12.562 1.00 69.69 122 THR A CA 1
ATOM 1048 C C . THR A 1 122 ? 2.262 10.764 12.457 1.00 69.69 122 THR A C 1
ATOM 1050 O O . THR A 1 122 ? 3.237 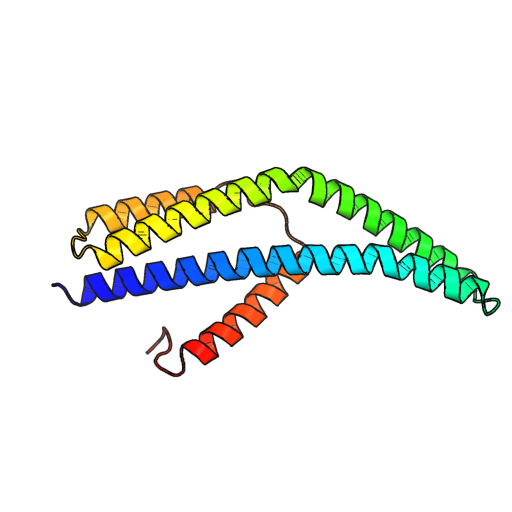11.458 12.166 1.00 69.69 122 THR A O 1
ATOM 1053 N N . LEU A 1 123 ? 2.371 9.445 12.650 1.00 71.94 123 LEU A N 1
ATOM 1054 C CA . LEU A 1 123 ? 3.628 8.731 12.440 1.00 71.94 123 LEU A CA 1
ATOM 1055 C C . LEU A 1 123 ? 4.065 8.801 10.969 1.00 71.94 123 LEU A C 1
ATOM 1057 O O . LEU A 1 123 ? 3.259 8.965 10.049 1.00 71.94 123 LEU A O 1
ATOM 1061 N N . LYS A 1 124 ? 5.374 8.656 10.736 1.00 66.50 124 LYS A N 1
ATOM 1062 C CA . LYS A 1 124 ? 5.954 8.667 9.391 1.00 66.50 124 LYS A CA 1
ATOM 1063 C C . LYS A 1 124 ? 5.392 7.495 8.582 1.00 66.50 124 LYS A C 1
ATOM 1065 O O . LYS A 1 124 ? 5.773 6.348 8.805 1.00 66.50 124 LYS A O 1
ATOM 1070 N N . LYS A 1 125 ? 4.476 7.793 7.660 1.00 69.56 125 LYS A N 1
ATOM 1071 C CA . LYS A 1 125 ? 3.883 6.809 6.747 1.00 69.56 125 LYS A CA 1
ATOM 1072 C C . LYS A 1 125 ? 4.937 6.316 5.757 1.00 69.56 125 LYS A C 1
ATOM 1074 O O . LYS A 1 125 ? 5.747 7.129 5.295 1.00 69.56 125 LYS A O 1
ATOM 1079 N N . PRO A 1 126 ? 4.932 5.022 5.402 1.00 68.56 126 PRO A N 1
ATOM 1080 C CA . PRO A 1 126 ? 5.789 4.550 4.336 1.00 68.56 126 PRO A CA 1
ATOM 1081 C C . PRO A 1 126 ? 5.406 5.255 3.023 1.00 68.56 126 PRO A C 1
ATOM 1083 O O . PRO A 1 126 ? 4.220 5.477 2.758 1.00 68.56 126 PRO A O 1
ATOM 1086 N N . PRO A 1 127 ? 6.390 5.685 2.219 1.00 67.56 127 PRO A N 1
ATOM 1087 C CA . PRO A 1 127 ? 6.119 6.372 0.967 1.00 67.56 127 PRO A CA 1
ATOM 1088 C C . PRO A 1 127 ? 5.587 5.380 -0.073 1.00 67.56 127 PRO A C 1
ATOM 1090 O O . PRO A 1 127 ? 6.284 4.439 -0.454 1.00 67.56 127 PRO A O 1
ATOM 1093 N N . PHE A 1 128 ? 4.365 5.614 -0.552 1.00 67.94 128 PHE A N 1
ATOM 1094 C CA . PHE A 1 128 ? 3.761 4.868 -1.660 1.00 67.94 128 PHE A CA 1
ATOM 1095 C C . PHE A 1 128 ? 4.045 5.541 -2.994 1.00 67.94 128 PHE A C 1
ATOM 1097 O O . PHE A 1 128 ? 4.272 6.752 -3.066 1.00 67.94 128 PHE A O 1
ATOM 1104 N N . HIS A 1 129 ? 3.888 4.779 -4.075 1.00 66.88 129 HIS A N 1
ATOM 1105 C CA . HIS A 1 129 ? 3.686 5.393 -5.376 1.00 66.88 129 HIS A CA 1
ATOM 1106 C C . HIS A 1 129 ? 2.380 6.208 -5.341 1.00 66.88 129 HIS A C 1
ATOM 1108 O O . HIS A 1 129 ? 1.323 5.679 -4.990 1.00 66.88 129 HIS A O 1
ATOM 1114 N N . VAL A 1 130 ? 2.433 7.498 -5.693 1.00 69.56 130 VAL A N 1
ATOM 1115 C CA . VAL A 1 130 ? 1.275 8.415 -5.595 1.00 69.56 130 VAL A CA 1
ATOM 1116 C C . VAL A 1 130 ? 0.066 7.853 -6.347 1.00 69.56 130 VAL A C 1
ATOM 1118 O O . VAL A 1 130 ? -1.045 7.824 -5.820 1.00 69.56 130 VAL A O 1
ATOM 1121 N N . TRP A 1 131 ? 0.303 7.303 -7.539 1.00 72.25 131 TRP A N 1
ATOM 1122 C CA . TRP A 1 131 ? -0.736 6.664 -8.346 1.00 72.25 131 TRP A CA 1
ATOM 1123 C C . TRP A 1 131 ? -1.254 5.358 -7.745 1.00 72.25 131 TRP A C 1
ATOM 1125 O O . TRP A 1 131 ? -2.425 5.037 -7.929 1.00 72.25 131 TRP A O 1
ATOM 1135 N N . ALA A 1 132 ? -0.418 4.629 -6.994 1.00 76.31 132 ALA A N 1
ATOM 1136 C CA . ALA A 1 132 ? -0.860 3.405 -6.338 1.00 76.31 132 ALA A CA 1
ATOM 1137 C C . ALA A 1 132 ? -1.880 3.710 -5.242 1.00 76.31 132 ALA A C 1
ATOM 1139 O O . ALA A 1 132 ? -2.920 3.064 -5.182 1.00 76.31 132 ALA A O 1
ATOM 1140 N N . LYS A 1 133 ? -1.635 4.758 -4.447 1.00 76.62 133 LYS A N 1
ATOM 1141 C CA . LYS A 1 133 ? -2.589 5.214 -3.433 1.00 76.62 133 LYS A CA 1
ATOM 1142 C C . LYS A 1 133 ? -3.916 5.652 -4.048 1.00 76.62 133 LYS A C 1
ATOM 1144 O O . LYS A 1 133 ? -4.969 5.191 -3.625 1.00 76.62 133 LYS A O 1
ATOM 1149 N N . VAL A 1 134 ? -3.871 6.511 -5.068 1.00 78.88 134 VAL A N 1
ATOM 1150 C CA . VAL A 1 134 ? -5.090 7.012 -5.727 1.00 78.88 134 VAL A CA 1
ATOM 1151 C C . VAL A 1 134 ? -5.901 5.862 -6.326 1.00 78.88 134 VAL A C 1
ATOM 1153 O O . VAL A 1 134 ? -7.123 5.821 -6.168 1.00 78.88 134 VAL A O 1
ATOM 1156 N N . TRP A 1 135 ? -5.238 4.907 -6.984 1.00 78.44 135 TRP A N 1
ATOM 1157 C CA . TRP A 1 135 ? -5.935 3.785 -7.603 1.00 78.44 135 TRP A CA 1
ATOM 1158 C C . TRP A 1 135 ? -6.477 2.795 -6.563 1.00 78.44 135 TRP A C 1
ATOM 1160 O O . TRP A 1 135 ? -7.628 2.374 -6.670 1.00 78.44 135 TRP A O 1
ATOM 1170 N N . ALA A 1 136 ? -5.709 2.492 -5.516 1.00 80.12 136 ALA A N 1
ATOM 1171 C CA . ALA A 1 136 ? -6.164 1.678 -4.393 1.00 80.12 136 ALA A CA 1
ATOM 1172 C C . ALA A 1 136 ? -7.374 2.304 -3.687 1.00 80.12 136 ALA A C 1
ATOM 1174 O O . ALA A 1 136 ? -8.380 1.622 -3.499 1.00 80.12 136 ALA A O 1
ATOM 1175 N N . ASP A 1 137 ? -7.329 3.604 -3.385 1.00 79.44 137 ASP A N 1
ATOM 1176 C CA . ASP A 1 137 ? -8.448 4.339 -2.789 1.00 79.44 137 ASP A CA 1
ATOM 1177 C C . ASP A 1 137 ? -9.705 4.282 -3.668 1.00 79.44 137 ASP A C 1
ATOM 1179 O O . ASP A 1 137 ? -10.820 4.204 -3.153 1.00 79.44 137 ASP A O 1
ATOM 1183 N N . HIS A 1 138 ? -9.550 4.343 -4.994 1.00 80.62 138 HIS A N 1
ATOM 1184 C CA . HIS A 1 138 ? -10.665 4.236 -5.940 1.00 80.62 138 HIS A CA 1
ATOM 1185 C C . HIS A 1 138 ? -11.274 2.834 -5.958 1.00 80.62 138 HIS A C 1
ATOM 1187 O O . HIS A 1 138 ? -12.493 2.680 -5.896 1.00 80.62 138 HIS A O 1
ATOM 1193 N N . VAL A 1 139 ? -10.431 1.800 -6.016 1.00 80.56 139 VAL A N 1
ATOM 1194 C CA . VAL A 1 139 ? -10.883 0.404 -6.038 1.00 80.56 139 VAL A CA 1
ATOM 1195 C C . VAL A 1 139 ? -11.540 0.025 -4.714 1.00 80.56 139 VAL A C 1
ATOM 1197 O O . VAL A 1 139 ? -12.627 -0.547 -4.720 1.00 80.56 139 VAL A O 1
ATOM 1200 N N . VAL A 1 140 ? -10.932 0.389 -3.581 1.00 80.19 140 VAL A N 1
ATOM 1201 C CA . VAL A 1 140 ? -11.495 0.113 -2.255 1.00 80.19 140 VAL A CA 1
ATOM 1202 C C . VAL A 1 140 ? -12.821 0.835 -2.074 1.00 80.19 140 VAL A C 1
ATOM 1204 O O . VAL A 1 140 ? -13.776 0.191 -1.655 1.00 80.19 140 VAL A O 1
ATOM 1207 N N . ARG A 1 141 ? -12.927 2.115 -2.464 1.00 73.75 141 ARG A N 1
ATOM 1208 C CA . ARG A 1 141 ? -14.204 2.844 -2.408 1.00 73.75 141 ARG A CA 1
ATOM 1209 C C . ARG A 1 141 ? -15.300 2.160 -3.213 1.00 73.75 141 ARG A C 1
ATOM 1211 O O . ARG A 1 141 ? -16.401 2.018 -2.693 1.00 73.75 141 ARG A O 1
ATOM 1218 N N . LYS A 1 142 ? -15.002 1.692 -4.431 1.00 74.06 142 LYS A N 1
ATOM 1219 C CA . LYS A 1 142 ? -15.955 0.910 -5.232 1.00 74.06 142 LYS A CA 1
ATOM 1220 C C . LYS A 1 142 ? -16.360 -0.382 -4.526 1.00 74.06 142 LYS A C 1
ATOM 1222 O O . LYS A 1 142 ? -17.546 -0.624 -4.362 1.00 74.06 142 LYS A O 1
ATOM 1227 N N . GLU A 1 143 ? -15.402 -1.181 -4.064 1.00 70.19 143 GLU A N 1
ATOM 1228 C CA . GLU A 1 143 ? -15.683 -2.444 -3.362 1.00 70.19 143 GLU A CA 1
ATOM 1229 C C . GLU A 1 143 ? -16.534 -2.241 -2.110 1.00 70.19 143 GLU A C 1
ATOM 1231 O O . GLU A 1 143 ? -17.406 -3.053 -1.814 1.00 70.19 143 GLU A O 1
ATOM 1236 N N . THR A 1 144 ? -16.303 -1.152 -1.380 1.00 63.47 144 THR A N 1
ATOM 1237 C CA . THR A 1 144 ? -17.090 -0.838 -0.190 1.00 63.47 144 THR A CA 1
ATOM 1238 C C . THR A 1 144 ? -18.426 -0.198 -0.506 1.00 63.47 144 THR A C 1
ATOM 1240 O O . THR A 1 144 ? -19.357 -0.442 0.240 1.00 63.47 144 THR A O 1
ATOM 1243 N N . MET A 1 145 ? -18.561 0.554 -1.604 1.00 54.66 145 MET A N 1
ATOM 1244 C CA . MET A 1 145 ? -19.865 1.013 -2.093 1.00 54.66 145 MET A CA 1
ATOM 1245 C C . MET A 1 145 ? -20.754 -0.176 -2.467 1.00 54.66 145 MET A C 1
ATOM 1247 O O . MET A 1 145 ? -21.898 -0.201 -2.041 1.00 54.66 145 MET A O 1
ATOM 1251 N N . TYR A 1 146 ? -20.213 -1.193 -3.148 1.00 41.50 146 TYR A N 1
ATOM 1252 C CA . TYR A 1 146 ? -20.960 -2.415 -3.473 1.00 41.50 146 TYR A CA 1
ATOM 1253 C C . TYR A 1 146 ? -21.253 -3.288 -2.243 1.00 41.50 146 TYR A C 1
ATOM 1255 O O . TYR A 1 146 ? -22.320 -3.884 -2.152 1.00 41.50 146 TYR A O 1
ATOM 1263 N N . ALA A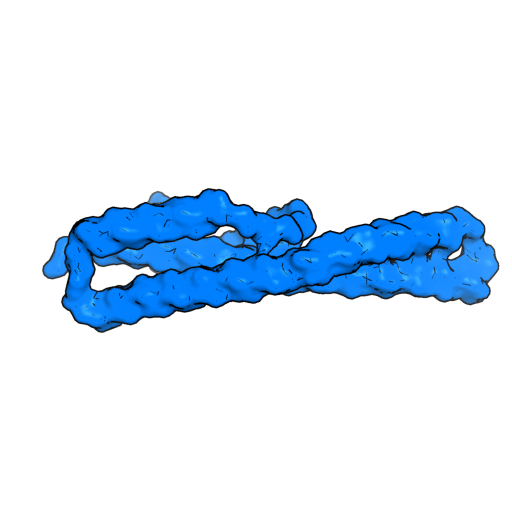 1 147 ? -20.352 -3.340 -1.255 1.00 45.56 147 ALA A N 1
ATOM 1264 C CA . ALA A 1 147 ? -20.636 -4.014 0.017 1.00 45.56 147 ALA A CA 1
ATOM 1265 C C . ALA A 1 147 ? -21.679 -3.260 0.875 1.00 45.56 147 ALA A C 1
ATOM 1267 O O . ALA A 1 147 ? -22.401 -3.884 1.650 1.00 45.56 147 ALA A O 1
ATOM 1268 N N . ASN A 1 148 ? -21.770 -1.935 0.713 1.00 41.06 148 ASN A N 1
ATOM 1269 C CA . ASN A 1 148 ? -22.712 -1.039 1.390 1.00 41.06 148 ASN A CA 1
ATOM 1270 C C . ASN A 1 148 ? -23.936 -0.664 0.533 1.00 41.06 148 ASN A C 1
ATOM 1272 O O . ASN A 1 148 ? -24.660 0.256 0.902 1.00 41.06 148 ASN A O 1
ATOM 1276 N N . GLU A 1 149 ? -24.274 -1.408 -0.526 1.00 38.44 149 GLU A N 1
ATOM 1277 C CA . GLU A 1 149 ? -25.623 -1.327 -1.128 1.00 38.44 149 GLU A CA 1
ATOM 1278 C C . GLU A 1 149 ? -26.733 -1.767 -0.142 1.00 38.44 149 GLU A C 1
ATOM 1280 O O . GLU A 1 149 ? -27.913 -1.622 -0.434 1.00 38.44 149 GLU A O 1
ATOM 1285 N N . ASN A 1 150 ? -26.365 -2.198 1.076 1.00 44.38 150 ASN A N 1
ATOM 1286 C CA . ASN A 1 150 ? -27.260 -2.334 2.230 1.00 44.38 150 ASN A CA 1
ATOM 1287 C C . ASN A 1 150 ? -27.128 -1.234 3.314 1.00 44.38 150 ASN A C 1
ATOM 1289 O O . ASN A 1 150 ? -27.746 -1.393 4.367 1.00 44.38 150 ASN A O 1
ATOM 1293 N N . LYS A 1 151 ? -26.352 -0.154 3.092 1.00 39.03 151 LYS A N 1
ATOM 1294 C CA . LYS A 1 151 ? -26.501 1.211 3.666 1.00 39.03 151 LYS A CA 1
ATOM 1295 C C . LYS A 1 151 ? -25.281 2.116 3.375 1.00 39.03 151 LYS A C 1
ATOM 1297 O O . LYS A 1 151 ? -24.175 1.787 3.816 1.00 39.03 151 LYS A O 1
ATOM 1302 N N . PRO A 1 152 ? -25.452 3.281 2.724 1.00 39.50 152 PRO A N 1
ATOM 1303 C CA . PRO A 1 152 ? -24.401 4.289 2.581 1.00 39.50 152 PRO A CA 1
ATOM 1304 C C . PRO A 1 152 ? -24.179 5.086 3.882 1.00 39.50 152 PRO A C 1
ATOM 1306 O O . PRO A 1 152 ? -25.069 5.221 4.707 1.00 39.50 152 PRO A O 1
ATOM 1309 N N . TRP A 1 153 ? -22.975 5.644 4.067 1.00 43.94 153 TRP A N 1
ATOM 1310 C CA . TRP A 1 153 ? -22.565 6.384 5.280 1.00 43.94 153 TRP A CA 1
ATOM 1311 C C . TRP A 1 153 ? -23.086 7.832 5.359 1.00 43.94 153 TRP A C 1
ATOM 1313 O O . TRP A 1 153 ? -22.748 8.558 6.293 1.00 43.94 153 TRP A O 1
ATOM 1323 N N . TRP A 1 154 ? -23.870 8.263 4.369 1.00 44.66 154 TRP A N 1
ATOM 1324 C CA . TRP A 1 154 ? -24.559 9.559 4.328 1.00 44.66 154 TRP A CA 1
ATOM 1325 C C . TRP A 1 154 ? -26.089 9.414 4.277 1.00 44.66 154 TRP A C 1
ATOM 1327 O O . TRP A 1 154 ? -26.773 10.397 3.995 1.00 44.66 154 TRP A O 1
ATOM 1337 N N . GLU A 1 155 ? -26.612 8.212 4.534 1.00 36.53 155 GLU A N 1
ATOM 1338 C CA . GLU A 1 155 ? -28.019 7.988 4.900 1.00 36.53 155 GLU A CA 1
ATOM 1339 C C . GLU A 1 155 ? -28.147 7.678 6.394 1.00 36.53 155 GLU A C 1
ATOM 1341 O O . GLU A 1 155 ? -27.309 6.911 6.925 1.00 36.53 155 GLU A O 1
#